Protein AF-A0A9D4AIL1-F1 (afdb_monomer_lite)

Sequence (93 aa):
MYTLFFPLGPEDYSRVPSCSNFKEIWNKLEFTHEGTSQVKKLKVGILTLNYGTFKIKPKENIKAMFDRFKIIINGLKSYRKTYLNEEVVRKIL

pLDDT: mean 72.89, std 13.8, range [47.41, 92.19]

Radius of gyration: 19.82 Å; chains: 1; bounding box: 36×25×55 Å

Structure (mmCIF, N/CA/C/O backbone):
data_AF-A0A9D4AIL1-F1
#
_entry.id   AF-A0A9D4AIL1-F1
#
loop_
_atom_site.group_PDB
_atom_site.id
_atom_site.type_symbol
_atom_site.label_atom_id
_atom_site.label_alt_id
_atom_site.label_comp_id
_atom_site.label_asym_id
_atom_site.label_entity_id
_atom_site.label_seq_id
_atom_site.pdbx_PDB_ins_code
_atom_site.Cartn_x
_atom_site.Cartn_y
_atom_site.Cartn_z
_atom_site.occupancy
_atom_site.B_iso_or_equiv
_atom_site.auth_seq_id
_atom_site.auth_comp_id
_atom_site.auth_asym_id
_atom_site.auth_atom_id
_atom_site.pdbx_PDB_model_num
ATOM 1 N N . MET A 1 1 ? 15.108 -14.597 -40.111 1.00 47.41 1 MET A N 1
ATOM 2 C CA . MET A 1 1 ? 15.016 -13.379 -39.274 1.00 47.41 1 MET A CA 1
ATOM 3 C C . MET A 1 1 ? 13.562 -12.876 -39.220 1.00 47.41 1 MET A C 1
ATOM 5 O O . MET A 1 1 ? 13.310 -11.718 -39.492 1.00 47.41 1 MET A O 1
ATOM 9 N N . TYR A 1 2 ? 12.596 -13.751 -38.896 1.00 48.00 2 TYR A N 1
ATOM 10 C CA . TYR A 1 2 ? 11.146 -13.442 -38.883 1.00 48.00 2 TYR A CA 1
ATOM 11 C C . TYR A 1 2 ? 10.442 -13.914 -37.595 1.00 48.00 2 TYR A C 1
ATOM 13 O O . TYR A 1 2 ? 9.227 -13.845 -37.474 1.00 48.00 2 TYR A O 1
ATOM 21 N N . THR A 1 3 ? 11.195 -14.388 -36.603 1.00 50.16 3 THR A N 1
ATOM 22 C CA . THR A 1 3 ? 10.657 -15.043 -35.400 1.00 50.16 3 THR A CA 1
ATOM 23 C C . THR A 1 3 ? 10.377 -14.097 -34.225 1.00 50.16 3 THR A C 1
ATOM 25 O O . THR A 1 3 ? 9.903 -14.557 -33.195 1.00 50.16 3 THR A O 1
ATOM 28 N N . LEU A 1 4 ? 10.637 -12.787 -34.349 1.00 53.19 4 LEU A N 1
ATOM 29 C CA . LEU A 1 4 ? 10.515 -11.819 -33.240 1.00 53.19 4 LEU A CA 1
ATOM 30 C C . LEU A 1 4 ? 9.230 -10.972 -33.244 1.00 53.19 4 LEU A C 1
ATOM 32 O O . LEU A 1 4 ? 8.931 -10.340 -32.237 1.00 53.19 4 LEU A O 1
ATOM 36 N N . PHE A 1 5 ? 8.464 -10.962 -34.339 1.00 50.84 5 PHE A N 1
ATOM 37 C CA . PHE A 1 5 ? 7.272 -10.109 -34.486 1.00 50.84 5 PHE A CA 1
ATOM 38 C C . PHE A 1 5 ? 5.938 -10.856 -34.317 1.00 50.84 5 PHE A C 1
ATOM 40 O O . PHE A 1 5 ? 4.883 -10.236 -34.370 1.00 50.84 5 PHE A O 1
ATOM 47 N N . PHE A 1 6 ? 5.970 -12.171 -34.083 1.00 51.94 6 PHE A N 1
ATOM 48 C CA . PHE A 1 6 ? 4.780 -13.028 -34.112 1.00 51.94 6 PHE A CA 1
ATOM 49 C C . PHE A 1 6 ? 3.680 -12.723 -33.065 1.00 51.94 6 PHE A C 1
ATOM 51 O O . PHE A 1 6 ? 2.528 -13.011 -33.374 1.00 51.94 6 PHE A O 1
ATOM 58 N N . PRO A 1 7 ? 3.933 -12.136 -31.872 1.00 53.59 7 PRO A N 1
ATOM 59 C CA . PRO A 1 7 ? 2.845 -11.850 -30.934 1.00 53.59 7 PRO A CA 1
ATOM 60 C C . PRO A 1 7 ? 2.272 -10.427 -31.048 1.00 53.59 7 PRO A C 1
ATOM 62 O O . PRO A 1 7 ? 1.356 -10.099 -30.298 1.00 53.59 7 PRO A O 1
ATOM 65 N N . LEU A 1 8 ? 2.807 -9.561 -31.918 1.00 55.31 8 LEU A N 1
ATOM 66 C CA . LEU A 1 8 ? 2.380 -8.160 -31.992 1.00 55.31 8 LEU A CA 1
ATOM 67 C C . LEU A 1 8 ? 1.159 -8.023 -32.909 1.00 55.31 8 LEU A C 1
ATOM 69 O O . LEU A 1 8 ? 1.195 -8.426 -34.071 1.00 55.31 8 LEU A O 1
ATOM 73 N N . GLY A 1 9 ? 0.079 -7.439 -32.386 1.00 61.09 9 GLY A N 1
ATOM 74 C CA . GLY A 1 9 ? -1.084 -7.082 -33.193 1.00 61.09 9 GLY A CA 1
ATOM 75 C C . GLY A 1 9 ? -0.728 -6.028 -34.255 1.00 61.09 9 GLY A C 1
ATOM 76 O O . GLY A 1 9 ? 0.269 -5.314 -34.116 1.00 61.09 9 GLY A O 1
ATOM 77 N N . PRO A 1 10 ? -1.535 -5.886 -35.321 1.00 56.81 10 PRO A N 1
ATOM 78 C CA . PRO A 1 10 ? -1.250 -4.959 -36.423 1.00 56.81 10 PRO A CA 1
ATOM 79 C C . PRO A 1 10 ? -1.092 -3.491 -35.976 1.00 56.81 10 PRO A C 1
ATOM 81 O O . PRO A 1 10 ? -0.357 -2.731 -36.606 1.00 56.81 10 PRO A O 1
ATOM 84 N N . GLU A 1 11 ? -1.714 -3.101 -34.860 1.00 57.97 11 GLU A N 1
ATOM 85 C CA . GLU A 1 11 ? -1.597 -1.759 -34.277 1.00 57.97 11 GLU A CA 1
ATOM 86 C C . GLU A 1 11 ? -0.213 -1.512 -33.641 1.00 57.97 11 GLU A C 1
ATOM 88 O O . GLU A 1 11 ? 0.388 -0.450 -33.834 1.00 57.97 11 GLU A O 1
ATOM 93 N N . ASP A 1 12 ? 0.350 -2.526 -32.976 1.00 52.44 12 ASP A N 1
ATOM 94 C CA . ASP A 1 12 ? 1.672 -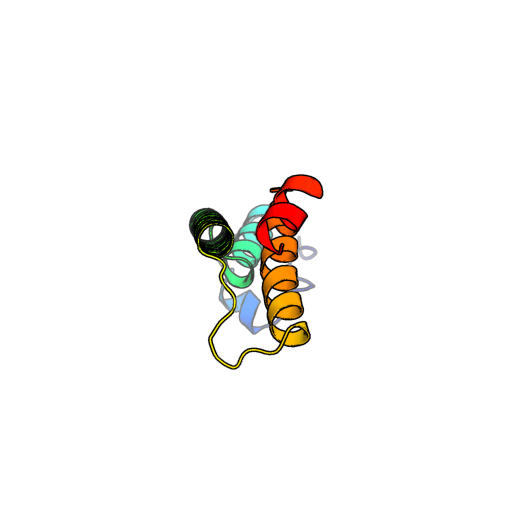2.468 -32.344 1.00 52.44 12 ASP A CA 1
ATOM 95 C C . ASP A 1 12 ? 2.804 -2.511 -33.374 1.00 52.44 12 ASP A C 1
ATOM 97 O O . ASP A 1 12 ? 3.820 -1.835 -33.210 1.00 52.44 12 ASP A O 1
ATOM 101 N N . TYR A 1 13 ? 2.618 -3.234 -34.483 1.00 54.84 13 TYR A N 1
ATOM 102 C CA . TYR A 1 13 ? 3.606 -3.317 -35.563 1.00 54.84 13 TYR A CA 1
ATOM 103 C C . TYR A 1 13 ? 3.924 -1.937 -36.167 1.00 54.84 13 TYR A C 1
ATOM 105 O O . TYR A 1 13 ? 5.087 -1.593 -36.382 1.00 54.84 13 TYR A O 1
ATOM 113 N N . SER A 1 14 ? 2.900 -1.094 -36.351 1.00 57.84 14 SER A N 1
ATOM 114 C CA . SER A 1 14 ? 3.044 0.262 -36.909 1.00 57.84 14 SER A CA 1
ATOM 115 C C . SER A 1 14 ? 3.850 1.227 -36.021 1.00 57.84 14 SER A C 1
ATOM 117 O O . SER A 1 14 ? 4.377 2.232 -36.499 1.00 57.84 14 SER A O 1
ATOM 119 N N . ARG A 1 1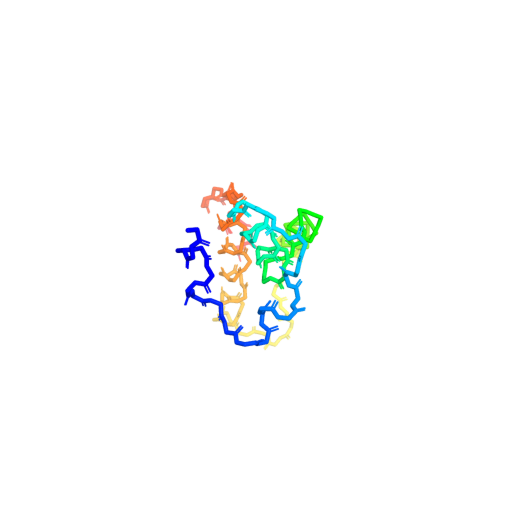5 ? 3.989 0.918 -34.724 1.00 55.72 15 ARG A N 1
ATOM 120 C CA . ARG A 1 15 ? 4.691 1.743 -33.725 1.00 55.72 15 ARG A CA 1
ATOM 121 C C . ARG A 1 15 ? 6.126 1.297 -33.453 1.00 55.72 15 ARG A C 1
ATOM 123 O O . ARG A 1 15 ? 6.835 1.964 -32.688 1.00 55.72 15 ARG A O 1
ATOM 130 N N . VAL A 1 16 ? 6.577 0.201 -34.061 1.00 54.47 16 VAL A N 1
ATOM 131 C CA . VAL A 1 16 ? 7.895 -0.408 -33.821 1.00 54.47 16 VAL A CA 1
ATOM 132 C C . VAL A 1 16 ? 8.759 -0.487 -35.101 1.00 54.47 16 VAL A C 1
ATOM 134 O O . VAL A 1 16 ? 9.471 -1.468 -35.282 1.00 54.47 16 VAL A O 1
ATOM 137 N N . PRO A 1 17 ? 8.799 0.519 -36.004 1.00 53.91 17 PRO A N 1
ATOM 138 C CA . PRO A 1 17 ? 9.681 0.418 -37.170 1.00 53.91 17 PRO A CA 1
ATOM 139 C C . PRO A 1 17 ? 11.174 0.596 -36.823 1.00 53.91 17 PRO A C 1
ATOM 141 O O . PRO A 1 17 ? 12.020 0.377 -37.681 1.00 53.91 17 PRO A O 1
ATOM 144 N N . SER A 1 18 ? 11.525 0.989 -35.587 1.00 52.50 18 SER A N 1
ATOM 145 C CA . SER A 1 18 ? 12.901 1.353 -35.200 1.00 52.50 18 SER A CA 1
ATOM 146 C C . SER A 1 18 ? 13.560 0.451 -34.150 1.00 52.50 18 SER A C 1
ATOM 148 O O . SER A 1 18 ? 14.654 0.783 -33.704 1.00 52.50 18 SER A O 1
ATOM 150 N N . CYS A 1 19 ? 12.909 -0.624 -33.691 1.00 54.19 19 CYS A N 1
ATOM 151 C CA . CYS A 1 19 ? 13.467 -1.469 -32.630 1.00 54.19 19 CYS A CA 1
ATOM 152 C C . CYS A 1 19 ? 14.057 -2.754 -33.213 1.00 54.19 19 CYS A C 1
ATOM 154 O O . CYS A 1 19 ? 13.328 -3.637 -33.657 1.00 54.19 19 CYS A O 1
ATOM 156 N N . SER A 1 20 ? 15.385 -2.866 -33.187 1.00 61.00 20 SER A N 1
ATOM 157 C CA . SER A 1 20 ? 16.120 -3.975 -33.817 1.00 61.00 20 SER A CA 1
ATOM 158 C C . SER A 1 20 ? 16.295 -5.192 -32.901 1.00 61.00 20 SER A C 1
ATOM 160 O O . SER A 1 20 ? 16.768 -6.236 -33.349 1.00 61.00 20 SER A O 1
ATOM 162 N N . ASN A 1 21 ? 15.947 -5.082 -31.612 1.00 61.31 21 ASN A N 1
ATOM 163 C CA . ASN A 1 21 ? 16.142 -6.151 -30.634 1.00 61.31 21 ASN A CA 1
ATOM 164 C C . ASN A 1 21 ? 14.907 -6.379 -29.737 1.00 61.31 21 ASN A C 1
ATOM 166 O O . ASN A 1 21 ? 14.146 -5.462 -29.434 1.00 61.31 21 ASN A O 1
ATOM 170 N N . PHE A 1 22 ? 14.747 -7.619 -29.262 1.00 58.19 22 PHE A N 1
ATOM 171 C CA . PHE A 1 22 ? 13.644 -8.043 -28.388 1.00 58.19 22 PHE A CA 1
ATOM 172 C C . PHE A 1 22 ? 13.548 -7.234 -27.082 1.00 58.19 22 PHE A C 1
ATOM 174 O O . PHE A 1 22 ? 12.456 -6.980 -26.584 1.00 58.19 22 PHE A O 1
ATOM 181 N N . LYS A 1 23 ? 14.685 -6.787 -26.539 1.00 63.06 23 LYS A N 1
ATOM 182 C CA . LYS A 1 23 ? 14.761 -6.003 -25.300 1.00 63.06 23 LYS A CA 1
ATOM 183 C C . LYS A 1 23 ? 14.187 -4.594 -25.475 1.00 63.06 23 LYS A C 1
ATOM 185 O O . LYS A 1 23 ? 13.576 -4.081 -24.550 1.00 63.06 23 LYS A O 1
ATOM 190 N N . GLU A 1 24 ? 14.328 -3.979 -26.644 1.00 65.88 24 GLU A N 1
ATOM 191 C CA . GLU A 1 24 ? 13.716 -2.688 -26.969 1.00 65.88 24 GLU A CA 1
ATOM 192 C C . GLU A 1 24 ? 12.211 -2.805 -27.169 1.00 65.88 24 GLU A C 1
ATOM 194 O O . GLU A 1 24 ? 11.475 -1.969 -26.653 1.00 65.88 24 GLU A O 1
ATOM 199 N N . ILE A 1 25 ? 11.751 -3.862 -27.846 1.00 69.06 25 ILE A N 1
ATOM 200 C CA . ILE A 1 25 ? 10.319 -4.153 -27.987 1.00 69.06 25 ILE A CA 1
ATOM 201 C C . ILE A 1 25 ? 9.704 -4.369 -26.601 1.00 69.06 25 ILE A C 1
ATOM 203 O O . ILE A 1 25 ? 8.715 -3.723 -26.268 1.00 69.06 25 ILE A O 1
ATOM 207 N N . TRP A 1 26 ? 10.336 -5.191 -25.757 1.00 66.56 26 TRP A N 1
ATOM 208 C CA . TRP A 1 26 ? 9.899 -5.424 -24.380 1.00 66.56 26 TRP A CA 1
ATOM 209 C C . TRP A 1 26 ? 9.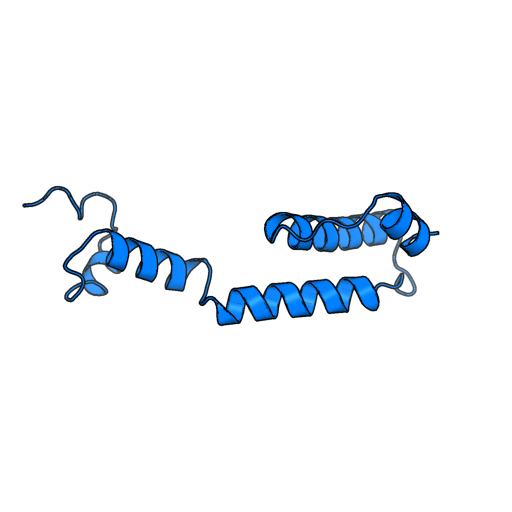928 -4.149 -23.530 1.00 66.56 26 TRP A C 1
ATOM 211 O O . TRP A 1 26 ? 8.951 -3.851 -22.854 1.00 66.56 26 TRP A O 1
ATOM 221 N N . ASN A 1 27 ? 10.993 -3.345 -23.612 1.00 63.06 27 ASN A N 1
ATOM 222 C CA . ASN A 1 27 ? 11.081 -2.061 -22.910 1.00 63.06 27 ASN A CA 1
ATOM 223 C C . ASN A 1 27 ? 9.996 -1.080 -23.369 1.00 63.06 27 ASN A C 1
ATOM 225 O O . ASN A 1 27 ? 9.480 -0.317 -22.558 1.00 63.06 27 ASN A O 1
ATOM 229 N N . LYS A 1 28 ? 9.646 -1.071 -24.661 1.00 66.94 28 LYS A N 1
ATOM 230 C CA . LYS A 1 28 ? 8.597 -0.203 -25.208 1.00 66.94 28 LYS A CA 1
ATOM 231 C C . LYS A 1 28 ? 7.207 -0.693 -24.806 1.00 66.94 28 LYS A C 1
ATOM 233 O O . LYS A 1 28 ? 6.352 0.128 -24.481 1.00 66.94 28 LYS A O 1
ATOM 238 N N . LEU A 1 29 ? 7.002 -2.007 -24.743 1.00 63.47 29 LEU A N 1
ATOM 239 C CA . LEU A 1 29 ? 5.787 -2.621 -24.212 1.00 63.47 29 LEU A CA 1
ATOM 240 C C . LEU A 1 29 ? 5.633 -2.316 -22.709 1.00 63.47 29 LEU A C 1
ATOM 242 O O . LEU A 1 29 ? 4.597 -1.812 -22.287 1.00 63.47 29 LEU A O 1
ATOM 246 N N . GLU A 1 30 ? 6.689 -2.504 -21.914 1.00 60.28 30 GLU A N 1
ATOM 247 C CA . GLU A 1 30 ? 6.736 -2.162 -20.484 1.00 60.28 30 GLU A CA 1
ATOM 248 C C . GLU A 1 30 ? 6.500 -0.658 -20.266 1.00 60.28 30 GLU A C 1
ATOM 250 O O . GLU A 1 30 ? 5.723 -0.258 -19.401 1.00 60.28 30 GLU A O 1
ATOM 255 N N . PHE A 1 31 ? 7.100 0.195 -21.098 1.00 60.78 31 PHE A N 1
ATOM 256 C CA . PHE A 1 31 ? 6.883 1.640 -21.065 1.00 60.78 31 PHE A CA 1
ATOM 257 C C . PHE A 1 31 ? 5.420 2.012 -21.332 1.00 60.78 31 PHE A C 1
ATOM 259 O O . PHE A 1 31 ? 4.880 2.881 -20.648 1.00 60.78 31 PHE A O 1
ATOM 266 N N . THR A 1 32 ? 4.783 1.358 -22.306 1.00 60.78 32 THR A N 1
ATOM 267 C CA . THR A 1 32 ? 3.416 1.679 -22.745 1.00 60.78 32 THR A CA 1
ATOM 268 C C . THR A 1 32 ? 2.360 1.105 -21.793 1.00 60.78 32 THR A C 1
ATOM 270 O O . THR A 1 32 ? 1.345 1.755 -21.556 1.00 60.78 32 THR A O 1
ATOM 273 N N . HIS A 1 33 ? 2.608 -0.066 -21.191 1.00 56.16 33 HIS A N 1
ATOM 274 C CA . HIS A 1 33 ? 1.644 -0.759 -20.325 1.00 56.16 33 HIS A CA 1
ATOM 275 C C . HIS A 1 33 ? 1.881 -0.565 -18.816 1.00 56.16 33 HIS A C 1
ATOM 277 O O . HIS A 1 33 ? 0.916 -0.474 -18.057 1.00 56.16 33 HIS A O 1
ATOM 283 N N . GLU A 1 34 ? 3.128 -0.464 -18.345 1.00 58.78 34 GLU A N 1
ATOM 284 C CA . GLU A 1 34 ? 3.450 -0.315 -16.912 1.00 58.78 34 GLU A CA 1
ATOM 285 C C . GLU A 1 34 ? 3.875 1.113 -16.517 1.00 58.78 34 GLU A C 1
ATOM 287 O O . GLU A 1 34 ? 3.751 1.504 -15.344 1.00 58.78 34 GLU A O 1
ATOM 292 N N . GLY A 1 35 ? 4.320 1.907 -17.497 1.00 56.41 35 GLY A N 1
ATOM 293 C CA . GLY A 1 35 ? 4.848 3.260 -17.334 1.00 56.41 35 GLY A CA 1
ATOM 294 C C . GLY A 1 35 ? 6.359 3.297 -17.068 1.00 56.41 35 GLY A C 1
ATOM 295 O O . GLY A 1 35 ? 6.987 2.304 -16.705 1.00 56.41 35 GLY A O 1
ATOM 296 N N . THR A 1 36 ? 6.964 4.480 -17.219 1.00 65.50 36 THR A N 1
ATOM 297 C CA . THR A 1 36 ? 8.398 4.701 -16.950 1.00 65.50 36 THR A CA 1
ATOM 298 C C . THR A 1 36 ? 8.787 4.372 -15.505 1.00 65.50 36 THR A C 1
ATOM 300 O O . THR A 1 36 ? 7.970 4.436 -14.586 1.00 65.50 36 THR A O 1
ATOM 303 N N . SER A 1 37 ? 10.082 4.135 -15.257 1.00 69.19 37 SER A N 1
ATOM 304 C CA . SER A 1 37 ? 10.652 4.060 -13.896 1.00 69.19 37 SER A CA 1
ATOM 305 C C . SER A 1 37 ? 10.231 5.249 -13.007 1.00 69.19 37 SER A C 1
ATOM 307 O O . SER A 1 37 ? 10.030 5.093 -11.803 1.00 69.19 37 SER A O 1
ATOM 309 N N . GLN A 1 38 ? 10.003 6.428 -13.600 1.00 68.50 38 GLN A N 1
ATOM 310 C CA . GLN A 1 38 ? 9.482 7.607 -12.901 1.00 68.50 38 GLN A CA 1
ATOM 311 C C . GLN A 1 38 ? 8.023 7.429 -12.459 1.00 68.50 38 GLN A C 1
ATOM 313 O O . GLN A 1 38 ? 7.699 7.721 -11.311 1.00 68.50 38 GLN A O 1
ATOM 318 N N . VAL A 1 39 ? 7.157 6.879 -13.316 1.00 70.88 39 VAL A N 1
ATOM 319 C CA . VAL A 1 39 ? 5.769 6.538 -12.961 1.00 70.88 39 VAL A CA 1
ATOM 320 C C . VAL A 1 39 ? 5.732 5.460 -11.877 1.00 70.88 39 VAL A C 1
ATOM 322 O O . VAL A 1 39 ? 4.953 5.581 -10.933 1.00 70.88 39 VAL A O 1
ATOM 325 N N . LYS A 1 40 ? 6.607 4.445 -11.942 1.00 76.56 40 LYS A N 1
ATOM 326 C CA . LYS A 1 40 ? 6.745 3.433 -10.876 1.00 76.56 40 LYS A CA 1
ATOM 327 C C . LYS A 1 40 ? 7.134 4.092 -9.541 1.00 76.56 40 LYS A C 1
ATOM 329 O O . LYS A 1 40 ? 6.487 3.841 -8.525 1.00 76.56 40 LYS A O 1
ATOM 334 N N . LYS A 1 41 ? 8.120 5.000 -9.540 1.00 77.19 41 LYS A N 1
ATOM 335 C CA . LYS A 1 41 ? 8.520 5.773 -8.345 1.00 77.19 41 LYS A CA 1
ATOM 336 C C . LYS A 1 41 ? 7.394 6.660 -7.809 1.00 77.19 41 LYS A C 1
ATOM 338 O O . LYS A 1 41 ? 7.160 6.665 -6.603 1.00 77.19 41 LYS A O 1
ATOM 343 N N . LEU A 1 42 ? 6.671 7.361 -8.683 1.00 81.88 42 LEU A N 1
ATOM 344 C CA . LEU A 1 42 ? 5.522 8.188 -8.305 1.00 81.88 42 LEU A CA 1
ATOM 345 C C . LEU A 1 42 ? 4.401 7.346 -7.688 1.00 81.88 42 LEU A C 1
ATOM 347 O O . LEU A 1 42 ? 3.902 7.703 -6.626 1.00 81.88 42 LEU A O 1
ATOM 351 N N . LYS A 1 43 ? 4.055 6.195 -8.283 1.00 83.12 43 LYS A N 1
ATOM 352 C CA . LYS A 1 43 ? 3.058 5.259 -7.733 1.00 83.12 43 LYS A CA 1
ATOM 353 C C . LYS A 1 43 ? 3.449 4.780 -6.335 1.00 83.12 43 LYS A C 1
ATOM 355 O O . LYS A 1 43 ? 2.625 4.825 -5.425 1.00 83.12 43 LYS A O 1
ATOM 360 N N . VAL A 1 44 ? 4.712 4.395 -6.131 1.00 85.00 44 VAL A N 1
ATOM 361 C CA . VAL A 1 44 ? 5.230 4.026 -4.800 1.00 85.00 44 VAL A CA 1
ATOM 362 C C . VAL A 1 44 ? 5.154 5.200 -3.824 1.00 85.00 44 VAL A C 1
ATOM 364 O O . VAL A 1 44 ? 4.769 5.004 -2.671 1.00 85.00 44 VAL A O 1
ATOM 367 N N . GLY A 1 45 ? 5.498 6.412 -4.264 1.00 84.19 45 GLY A N 1
ATOM 368 C CA . GLY A 1 45 ? 5.404 7.630 -3.457 1.00 84.19 45 GLY A CA 1
ATOM 369 C C . GLY A 1 45 ? 3.971 7.921 -3.010 1.00 84.19 45 GLY A C 1
ATOM 370 O O . GLY A 1 45 ? 3.724 8.089 -1.819 1.00 84.19 45 GLY A O 1
ATOM 371 N N . ILE A 1 46 ? 3.017 7.875 -3.942 1.00 87.31 46 ILE A N 1
ATOM 372 C CA . ILE A 1 46 ? 1.585 8.069 -3.678 1.00 87.31 46 ILE A CA 1
ATOM 373 C C . ILE A 1 46 ? 1.062 7.003 -2.712 1.00 87.31 46 ILE A C 1
ATOM 375 O O . ILE A 1 46 ? 0.378 7.332 -1.747 1.00 87.31 46 ILE A O 1
ATOM 379 N N . LEU A 1 47 ? 1.406 5.730 -2.918 1.00 88.81 47 LEU A N 1
ATOM 380 C CA . LEU A 1 47 ? 1.005 4.647 -2.016 1.00 88.81 47 LEU A CA 1
ATOM 381 C C . LEU A 1 47 ? 1.602 4.812 -0.612 1.00 88.81 47 LEU A C 1
ATOM 383 O O . LEU A 1 47 ? 0.906 4.589 0.375 1.00 88.81 47 LEU A O 1
ATOM 387 N N . THR A 1 48 ? 2.863 5.245 -0.519 1.00 86.75 48 THR A N 1
ATOM 388 C CA . THR A 1 48 ? 3.533 5.513 0.765 1.00 86.75 48 THR A CA 1
ATOM 389 C C . THR A 1 48 ? 2.842 6.668 1.499 1.00 86.75 48 THR A C 1
ATOM 391 O O . THR A 1 48 ?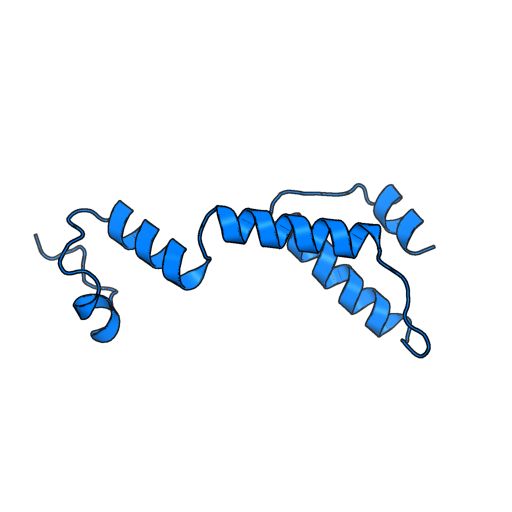 2.582 6.568 2.697 1.00 86.75 48 THR A O 1
ATOM 394 N N . LEU A 1 49 ? 2.487 7.741 0.784 1.00 87.62 49 LEU A N 1
ATOM 395 C CA . LEU A 1 49 ? 1.744 8.872 1.341 1.00 87.62 49 LEU A CA 1
ATOM 396 C C . LEU A 1 49 ? 0.344 8.452 1.800 1.00 87.62 49 LEU A C 1
ATOM 398 O O . LEU A 1 49 ? -0.057 8.780 2.916 1.00 87.62 49 LEU A O 1
ATOM 402 N N . ASN A 1 50 ? -0.378 7.691 0.975 1.00 87.06 50 ASN A N 1
ATOM 403 C CA . ASN A 1 50 ? -1.705 7.170 1.299 1.00 87.06 50 ASN A CA 1
ATOM 404 C C . ASN A 1 50 ? -1.675 6.262 2.530 1.00 87.06 50 ASN A C 1
ATOM 406 O O . ASN A 1 50 ? -2.588 6.334 3.343 1.00 87.06 50 ASN A O 1
ATOM 410 N N . TYR A 1 51 ? -0.632 5.444 2.694 1.00 87.31 51 TYR A N 1
ATOM 411 C CA . TYR A 1 51 ? -0.422 4.646 3.902 1.00 87.31 51 TYR A CA 1
ATOM 412 C C . TYR A 1 51 ? -0.141 5.529 5.127 1.00 87.31 51 TYR A C 1
ATOM 414 O O . TYR A 1 51 ? -0.786 5.384 6.165 1.00 87.31 51 TYR A O 1
ATOM 422 N N . GLY A 1 52 ? 0.775 6.497 5.010 1.00 85.50 52 GLY A N 1
ATOM 423 C CA . GLY A 1 52 ? 1.131 7.405 6.105 1.00 85.50 52 GLY A CA 1
ATOM 424 C C . GLY A 1 52 ? -0.046 8.258 6.591 1.00 85.50 52 GLY A C 1
ATOM 425 O O . GLY A 1 52 ? -0.229 8.431 7.798 1.00 85.50 52 GLY A O 1
ATOM 426 N N . THR A 1 53 ? -0.882 8.719 5.662 1.00 87.31 53 THR A N 1
ATOM 427 C CA . THR A 1 53 ? -2.053 9.576 5.915 1.00 87.31 53 THR A CA 1
ATOM 428 C C . THR A 1 53 ? -3.368 8.806 6.033 1.00 87.31 53 THR A C 1
ATOM 430 O O . THR A 1 53 ? -4.427 9.425 6.149 1.00 87.31 53 THR A O 1
ATOM 433 N N . PHE A 1 54 ? -3.323 7.468 6.027 1.00 88.12 54 PHE A N 1
ATOM 434 C CA . PHE A 1 54 ? -4.524 6.644 6.073 1.00 88.12 54 PHE A CA 1
ATOM 435 C C . PHE A 1 54 ? -5.328 6.915 7.347 1.00 88.12 54 PHE A C 1
ATOM 437 O O . PHE A 1 54 ? -4.802 6.825 8.457 1.00 88.12 54 PHE A O 1
ATOM 444 N N . LYS A 1 55 ? -6.608 7.241 7.164 1.00 87.56 55 LYS A N 1
ATOM 445 C CA . LYS A 1 55 ? -7.607 7.429 8.217 1.00 87.56 55 LYS A CA 1
ATOM 446 C C . LYS A 1 55 ? -8.956 6.933 7.703 1.00 87.56 55 LYS A C 1
ATOM 448 O O . LYS A 1 55 ? -9.236 7.045 6.502 1.00 87.56 55 LYS A O 1
ATOM 453 N N . ILE A 1 56 ? -9.784 6.412 8.606 1.00 87.69 56 ILE A N 1
ATOM 454 C CA . ILE A 1 56 ? -11.174 6.075 8.292 1.00 87.69 56 ILE A CA 1
ATOM 455 C C . ILE A 1 56 ? -11.934 7.351 7.924 1.00 87.69 56 ILE A C 1
ATOM 457 O O . ILE A 1 56 ? -11.788 8.389 8.575 1.00 87.69 56 ILE A O 1
ATOM 461 N N . LYS A 1 57 ? -12.713 7.304 6.844 1.00 88.81 57 LYS A N 1
ATOM 462 C CA . LYS A 1 57 ? -13.535 8.447 6.440 1.00 88.81 57 LYS A CA 1
ATOM 463 C C . LYS A 1 57 ? -14.821 8.502 7.272 1.00 88.81 57 LYS A C 1
ATOM 465 O O . LYS A 1 57 ? -15.348 7.459 7.661 1.00 88.81 57 LYS A O 1
ATOM 470 N N . PRO A 1 58 ? -15.391 9.697 7.509 1.00 82.44 58 PRO A N 1
ATOM 471 C CA . PRO A 1 58 ? -16.711 9.792 8.119 1.00 82.44 58 PRO A CA 1
ATOM 472 C C . PRO A 1 58 ? -17.734 9.060 7.237 1.00 82.44 58 PRO A C 1
ATOM 474 O O . PRO A 1 58 ? -17.761 9.271 6.025 1.00 82.44 58 PRO A O 1
ATOM 477 N N . LYS A 1 59 ? -18.572 8.209 7.849 1.00 88.69 59 LYS A N 1
ATOM 478 C CA . LYS A 1 59 ? -19.572 7.338 7.187 1.00 88.69 59 LYS A CA 1
ATOM 479 C C . LYS A 1 59 ? -19.004 6.154 6.384 1.00 88.69 59 LYS A C 1
ATOM 481 O O . LYS A 1 59 ? -19.765 5.455 5.720 1.00 88.69 59 LYS A O 1
ATOM 486 N N . GLU A 1 60 ? -17.699 5.898 6.440 1.00 90.31 60 GLU A N 1
ATOM 487 C CA . GLU A 1 60 ? -17.109 4.681 5.877 1.00 90.31 60 GLU A CA 1
ATOM 488 C C . GLU A 1 60 ? -17.314 3.506 6.839 1.00 90.31 60 GLU A C 1
ATOM 490 O O . GLU A 1 60 ? -17.018 3.607 8.028 1.00 90.31 60 GLU A O 1
ATOM 495 N N . ASN A 1 61 ? -17.836 2.385 6.336 1.00 90.25 61 ASN A N 1
ATOM 496 C CA . ASN A 1 61 ? -17.962 1.178 7.148 1.00 90.25 61 ASN A CA 1
ATOM 497 C C . ASN A 1 61 ? -16.601 0.469 7.292 1.00 90.25 61 ASN A C 1
ATOM 499 O O . ASN A 1 61 ? -15.709 0.616 6.454 1.00 90.25 61 ASN A O 1
ATOM 503 N N . ILE A 1 62 ? -16.452 -0.332 8.350 1.00 87.38 62 ILE A N 1
ATOM 504 C CA . ILE A 1 62 ? -15.194 -1.024 8.676 1.00 87.38 62 ILE A CA 1
ATOM 505 C C . ILE A 1 62 ? -14.716 -1.895 7.506 1.00 87.38 62 ILE A C 1
ATOM 507 O O . ILE A 1 62 ? -13.532 -1.887 7.180 1.00 87.38 62 ILE A O 1
ATOM 511 N N . LYS A 1 63 ? -15.629 -2.598 6.824 1.00 90.44 63 LYS A N 1
ATOM 512 C CA . LYS A 1 63 ? -15.284 -3.450 5.679 1.00 90.44 63 LYS A CA 1
ATOM 51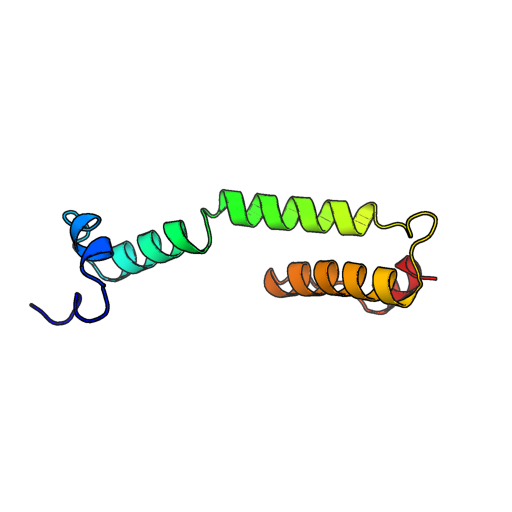3 C C . LYS A 1 63 ? -14.690 -2.642 4.519 1.00 90.44 63 LYS A C 1
ATOM 515 O O . LYS A 1 63 ? -13.653 -3.018 3.988 1.00 90.44 63 LYS A O 1
ATOM 520 N N . ALA A 1 64 ? -15.312 -1.524 4.155 1.00 89.69 64 ALA A N 1
ATOM 521 C CA . ALA A 1 64 ? -14.863 -0.631 3.093 1.00 89.69 64 ALA A CA 1
ATOM 522 C C . ALA A 1 64 ? -13.510 0.006 3.435 1.00 89.69 64 ALA A C 1
ATOM 524 O O . ALA A 1 64 ? -12.634 0.090 2.573 1.00 89.69 64 ALA A O 1
ATOM 525 N N . MET A 1 65 ? -13.307 0.369 4.705 1.00 92.19 65 MET A N 1
ATOM 526 C CA . MET A 1 65 ? -12.015 0.835 5.204 1.00 92.19 65 MET A CA 1
ATOM 527 C C . MET A 1 65 ? -10.936 -0.247 5.032 1.00 92.19 65 MET A C 1
ATOM 529 O O . MET A 1 65 ? -9.889 0.030 4.443 1.00 92.19 65 MET A O 1
ATOM 533 N N . PHE A 1 66 ? -11.209 -1.486 5.456 1.00 88.44 66 PHE A N 1
ATOM 534 C CA . PHE A 1 66 ? -10.288 -2.615 5.292 1.00 88.44 66 PHE A CA 1
ATOM 535 C C . PHE A 1 66 ? -9.999 -2.931 3.821 1.00 88.44 66 PHE A C 1
ATOM 537 O O . PHE A 1 66 ? -8.846 -3.174 3.469 1.00 88.44 66 PHE A O 1
ATOM 544 N N . ASP A 1 67 ? -11.008 -2.886 2.950 1.00 91.00 67 ASP A N 1
ATOM 545 C CA . ASP A 1 67 ? -10.845 -3.105 1.512 1.00 91.00 67 ASP A CA 1
ATOM 546 C C . ASP A 1 67 ? -9.910 -2.036 0.903 1.00 91.00 67 ASP A C 1
ATOM 548 O O . ASP A 1 67 ? -8.960 -2.374 0.189 1.00 91.00 67 ASP A O 1
ATOM 552 N N . ARG A 1 68 ? -10.079 -0.749 1.256 1.00 91.81 68 ARG A N 1
ATOM 553 C CA . ARG A 1 68 ? -9.165 0.334 0.831 1.00 91.81 68 ARG A CA 1
ATOM 554 C C . ARG A 1 68 ? -7.754 0.148 1.370 1.00 91.81 68 ARG A C 1
ATOM 556 O O . ARG A 1 68 ? -6.781 0.340 0.640 1.00 91.81 68 ARG A O 1
ATOM 563 N N . PHE A 1 69 ? -7.634 -0.233 2.634 1.00 88.50 69 PHE A N 1
ATOM 564 C CA . PHE A 1 69 ? -6.345 -0.461 3.267 1.00 88.50 69 PHE A CA 1
ATOM 565 C C . PHE A 1 69 ? -5.595 -1.639 2.623 1.00 88.50 69 PHE A C 1
ATOM 567 O O . PHE A 1 69 ? -4.407 -1.537 2.312 1.00 88.50 69 PHE A O 1
ATOM 574 N N . LYS A 1 70 ? -6.308 -2.726 2.309 1.00 89.44 70 LYS A N 1
ATOM 575 C CA . LYS A 1 70 ? -5.770 -3.899 1.610 1.00 89.44 70 LYS A CA 1
ATOM 576 C C . LYS A 1 70 ? -5.238 -3.547 0.222 1.00 89.44 70 LYS A C 1
ATOM 578 O O . LYS A 1 70 ? -4.183 -4.048 -0.159 1.00 89.44 70 LYS A O 1
ATOM 583 N N . ILE A 1 71 ? -5.915 -2.662 -0.514 1.00 90.00 71 ILE A N 1
ATOM 584 C CA . ILE A 1 71 ? -5.432 -2.166 -1.813 1.00 90.00 71 ILE A CA 1
ATOM 585 C C . ILE A 1 71 ? -4.083 -1.447 -1.655 1.00 90.00 71 ILE A C 1
ATOM 587 O O . ILE A 1 71 ? -3.160 -1.705 -2.427 1.00 90.00 71 ILE A O 1
ATOM 591 N N . ILE A 1 72 ? -3.938 -0.593 -0.636 1.00 87.88 72 ILE A N 1
ATOM 592 C CA . ILE A 1 72 ? -2.696 0.154 -0.376 1.00 87.88 72 ILE A CA 1
ATOM 593 C C . ILE A 1 72 ? -1.548 -0.800 -0.020 1.00 87.88 72 ILE A C 1
ATOM 595 O O . ILE A 1 72 ? -0.475 -0.720 -0.622 1.00 87.88 72 ILE A O 1
ATOM 599 N N . ILE A 1 73 ? -1.779 -1.738 0.904 1.00 86.88 73 ILE A N 1
ATOM 600 C CA . ILE A 1 73 ? -0.777 -2.731 1.321 1.00 86.88 73 ILE A CA 1
ATOM 601 C C . ILE A 1 73 ? -0.369 -3.642 0.160 1.00 86.88 73 ILE A C 1
ATOM 603 O O . ILE A 1 73 ? 0.822 -3.863 -0.058 1.00 86.88 73 ILE A O 1
ATOM 607 N N . ASN A 1 74 ? -1.329 -4.139 -0.623 1.00 86.88 74 ASN A N 1
ATOM 608 C CA . ASN A 1 74 ? -1.035 -4.992 -1.774 1.00 86.88 74 ASN A CA 1
ATOM 609 C C . ASN A 1 74 ? -0.257 -4.238 -2.857 1.00 86.88 74 ASN A C 1
ATOM 611 O O . ASN A 1 74 ? 0.683 -4.791 -3.429 1.00 86.88 74 ASN A O 1
ATOM 615 N N . GLY A 1 75 ? -0.595 -2.966 -3.098 1.00 87.31 75 GLY A N 1
ATOM 616 C CA . GLY A 1 75 ? 0.171 -2.101 -3.989 1.00 87.31 75 GLY A CA 1
ATOM 617 C C . GLY A 1 75 ? 1.615 -1.951 -3.514 1.00 87.31 75 GLY A C 1
ATOM 618 O O . GLY A 1 75 ? 2.540 -2.204 -4.279 1.00 87.31 75 GLY A O 1
ATOM 619 N N . LEU A 1 76 ? 1.841 -1.640 -2.236 1.00 86.50 76 LEU A N 1
ATOM 620 C CA . LEU A 1 76 ? 3.193 -1.513 -1.673 1.00 86.50 76 LEU A CA 1
ATOM 621 C C . LEU A 1 76 ? 3.976 -2.835 -1.755 1.00 86.50 76 LEU A C 1
ATOM 623 O O . LEU A 1 76 ? 5.138 -2.836 -2.170 1.00 86.50 76 LEU A O 1
ATOM 627 N N . LYS A 1 77 ? 3.310 -3.966 -1.492 1.00 84.19 77 LYS A N 1
ATOM 628 C CA . LYS A 1 77 ? 3.883 -5.313 -1.621 1.00 84.19 77 LYS A CA 1
ATOM 629 C C . LYS A 1 77 ? 4.311 -5.635 -3.056 1.00 84.19 77 LYS A C 1
ATOM 631 O O . LYS A 1 77 ? 5.391 -6.193 -3.240 1.00 84.19 77 LYS A O 1
ATOM 636 N N . SER A 1 78 ? 3.533 -5.240 -4.071 1.00 82.75 78 SER A N 1
ATOM 637 C CA . SER A 1 78 ? 3.922 -5.423 -5.483 1.00 82.75 78 SER A CA 1
ATOM 638 C C . SER A 1 78 ? 5.195 -4.658 -5.867 1.00 82.75 78 SER A C 1
ATOM 640 O O . SER A 1 78 ? 5.928 -5.083 -6.755 1.00 82.75 78 SER A O 1
ATOM 642 N N . TYR A 1 79 ? 5.521 -3.590 -5.133 1.00 82.56 79 TYR A N 1
ATOM 643 C CA . TYR A 1 79 ? 6.754 -2.819 -5.293 1.00 82.56 79 TYR A CA 1
ATOM 644 C C . TYR A 1 79 ? 7.862 -3.227 -4.309 1.00 82.56 79 TYR A C 1
ATOM 646 O O . TYR A 1 79 ? 8.815 -2.474 -4.110 1.00 82.56 79 TYR A O 1
ATOM 654 N N . ARG A 1 80 ? 7.752 -4.412 -3.687 1.00 79.94 80 ARG A N 1
ATOM 655 C CA . ARG A 1 80 ? 8.694 -4.950 -2.685 1.00 79.94 80 ARG A CA 1
ATOM 656 C C . ARG A 1 80 ? 8.864 -4.075 -1.433 1.00 79.94 80 ARG A C 1
ATOM 658 O O . ARG A 1 80 ? 9.825 -4.258 -0.692 1.00 79.94 80 ARG A O 1
ATOM 665 N N . LYS A 1 81 ? 7.931 -3.155 -1.158 1.00 73.00 81 LYS A N 1
ATOM 666 C CA . LYS A 1 81 ? 7.834 -2.472 0.138 1.00 73.00 81 LYS A CA 1
ATOM 667 C C . LYS A 1 81 ? 6.877 -3.247 1.035 1.00 73.00 81 LYS A C 1
ATOM 669 O O . LYS A 1 81 ? 5.661 -3.161 0.883 1.00 73.00 81 LYS A O 1
ATOM 674 N N . THR A 1 82 ? 7.430 -4.016 1.961 1.00 70.75 82 THR A N 1
ATOM 675 C CA . THR A 1 82 ? 6.670 -4.740 2.984 1.00 70.75 82 THR A CA 1
ATOM 676 C C . THR A 1 82 ? 6.761 -4.014 4.317 1.00 70.75 82 THR A C 1
ATOM 678 O O . THR A 1 82 ? 7.849 -3.628 4.729 1.00 70.75 82 THR A O 1
ATOM 681 N N . TYR A 1 83 ? 5.621 -3.860 4.981 1.00 71.00 83 TYR A N 1
ATOM 682 C CA . TYR A 1 83 ? 5.519 -3.365 6.353 1.00 71.00 83 TYR A CA 1
ATOM 683 C C . TYR A 1 83 ? 5.320 -4.557 7.290 1.00 71.00 83 TYR A C 1
ATOM 685 O O . TYR A 1 83 ? 4.721 -5.558 6.879 1.00 71.00 83 TYR A O 1
ATOM 693 N N . LEU A 1 84 ? 5.819 -4.473 8.524 1.00 74.56 84 LEU A N 1
ATOM 694 C CA . LEU A 1 84 ? 5.604 -5.531 9.510 1.00 74.56 84 LEU A CA 1
ATOM 695 C C . LEU A 1 84 ? 4.129 -5.563 9.920 1.00 74.56 84 LEU A C 1
ATOM 697 O O . LEU A 1 84 ? 3.500 -4.518 10.081 1.00 74.56 84 LEU A O 1
ATOM 701 N N . ASN A 1 85 ? 3.578 -6.760 10.141 1.00 70.31 85 ASN A N 1
ATOM 702 C CA . ASN A 1 85 ? 2.178 -6.916 10.556 1.00 70.31 85 ASN A CA 1
ATOM 703 C C . ASN A 1 85 ? 1.849 -6.102 11.820 1.00 70.31 85 ASN A C 1
ATOM 705 O O . ASN A 1 85 ? 0.745 -5.582 11.932 1.00 70.31 85 ASN A O 1
ATOM 709 N N . GLU A 1 86 ? 2.802 -5.926 12.736 1.00 71.44 86 GLU A N 1
ATOM 710 C CA . GLU A 1 86 ? 2.627 -5.094 13.932 1.00 71.44 86 GLU A CA 1
ATOM 711 C C . GLU A 1 86 ? 2.441 -3.605 13.610 1.00 71.44 86 GLU A C 1
ATOM 713 O O . GLU A 1 86 ? 1.581 -2.951 14.197 1.00 71.44 86 GLU A O 1
ATOM 718 N N . GLU A 1 87 ? 3.202 -3.061 12.657 1.00 74.44 87 GLU A N 1
ATOM 719 C CA . GLU A 1 87 ? 3.067 -1.666 12.214 1.00 74.44 87 GLU A CA 1
ATOM 720 C C . GLU A 1 87 ? 1.729 -1.439 11.512 1.00 74.44 87 GLU A C 1
ATOM 722 O O . GLU A 1 87 ? 1.087 -0.404 11.682 1.00 74.44 87 GLU A O 1
ATOM 727 N N . VAL A 1 88 ? 1.305 -2.437 10.739 1.00 73.19 88 VAL A N 1
ATOM 728 C CA . VAL A 1 88 ? 0.039 -2.451 10.012 1.00 73.19 88 VAL A CA 1
ATOM 729 C C . VAL A 1 88 ? -1.140 -2.488 10.989 1.00 73.19 88 VAL A C 1
ATOM 731 O O . VAL A 1 88 ? -2.075 -1.706 10.847 1.00 73.19 88 VAL A O 1
ATOM 734 N N . VAL A 1 89 ? -1.085 -3.345 12.012 1.00 70.94 89 VAL A N 1
ATOM 735 C CA . VAL A 1 89 ? -2.129 -3.468 13.042 1.00 70.94 89 VAL A CA 1
ATOM 736 C C . VAL A 1 89 ? -2.223 -2.201 13.895 1.00 70.94 89 VAL A C 1
ATOM 738 O O . VAL A 1 89 ? -3.324 -1.695 14.095 1.00 70.94 89 VAL A O 1
ATOM 741 N N . ARG A 1 90 ? -1.087 -1.618 14.305 1.00 74.75 90 ARG A N 1
ATOM 742 C CA . ARG A 1 90 ? -1.041 -0.318 15.009 1.00 74.75 90 ARG A CA 1
A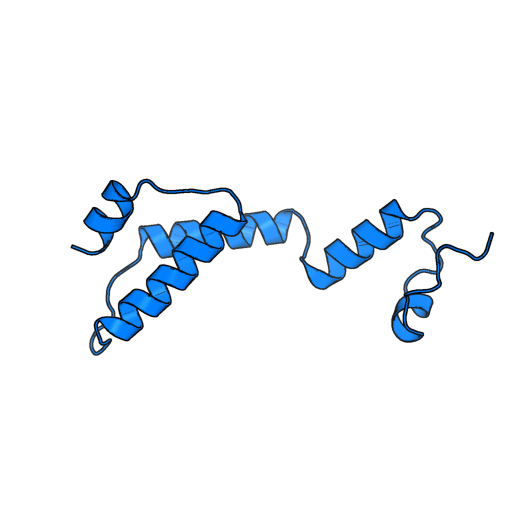TOM 743 C C . ARG A 1 90 ? -1.600 0.848 14.193 1.00 74.75 90 ARG A C 1
ATOM 745 O O . ARG A 1 90 ? -1.876 1.898 14.755 1.00 74.75 90 ARG A O 1
ATOM 752 N N . LYS A 1 91 ? -1.699 0.707 12.869 1.00 76.31 91 LYS A N 1
ATOM 753 C CA . LYS A 1 91 ? -2.260 1.740 11.991 1.00 76.31 91 LYS A CA 1
ATOM 754 C C . LYS A 1 91 ? -3.787 1.671 11.899 1.00 76.31 91 LYS A C 1
ATOM 756 O O . LYS A 1 91 ? -4.401 2.653 11.489 1.00 76.31 91 LYS A O 1
ATOM 761 N N . ILE A 1 92 ? -4.370 0.514 12.216 1.00 69.75 92 ILE A N 1
ATOM 762 C CA . ILE A 1 92 ? -5.809 0.244 12.109 1.00 69.75 92 ILE A CA 1
ATOM 763 C C . ILE A 1 92 ? -6.508 0.329 13.475 1.00 69.75 92 ILE A C 1
ATOM 765 O O . ILE A 1 92 ? -7.659 0.763 13.513 1.00 69.75 92 ILE A O 1
ATOM 769 N N . LEU A 1 93 ? -5.838 -0.107 14.552 1.00 67.25 93 LEU A N 1
ATOM 770 C CA . LEU A 1 93 ? -6.275 0.063 15.947 1.00 67.25 93 LEU A CA 1
ATOM 771 C C . LEU A 1 93 ? -6.160 1.525 16.390 1.00 67.25 93 LEU A C 1
ATOM 773 O O . LEU A 1 93 ? -7.083 1.977 17.100 1.00 67.25 93 LEU A O 1
#

Secondary structure (DSSP, 8-state):
--SSSTT--HHHHTT-TT--SHHHHHHHHHHHHT--HHHHHHHHHHHHHHHHT--PPTT--HHHHHHHHHHHHHHHHHTT-PPPHHHHHHHH-

Foldseek 3Di:
DPPQCVPDDPVLVVVPPDDPDNVVSVVVVCCVPVNDPVVLVVLLVVLVVCLVPQDADVVHDPVNSVVVLVVSQVSCVVVVNHDDVVVSVVSSD

Organism: NCBI:txid47602

InterPro domains:
  IPR061502 Copia/RE1/RE2-like, N-terminal domain [PF14223] (8-93)